Protein AF-A0A821PIF0-F1 (afdb_monomer)

Sequence (116 aa):
QMCFTIRSVDDQFIVHEDVIGLYQLNSQHAEHITQVILDILIRCDLDIKFCRGQGYDGAATMSGHLSGVSARIKNLNPKAYFVHCNAHSLDLALQNLTCESPSVASALNITKDIIH

pLDDT: mean 85.45, std 12.56, range [39.31, 96.12]

Radius of gyration: 16.94 Å; Cα contacts (8 Å, |Δi|>4): 136; chains: 1; bounding box: 44×31×40 Å

Nearest PDB structures (foldseek):
  7eqi-assembly4_H  TM=5.430E-01  e=1.615E+00  Streptomyces antibioticus
  7eqi-assembly2_C  TM=5.305E-01  e=3.615E+00  Streptomyces antibioticus
  6mxg-assembly1_B  TM=5.000E-01  e=6.616E+00  Trypanosoma brucei brucei
  1mnm-assembly1_C  TM=3.573E-01  e=8.655E+00  Saccharomyces cerevisiae

Solvent-accessible surface area (backbone atoms only — not comparable to full-atom values): 6742 Å² total; per-residue (Å²): 111,44,80,42,69,49,77,51,68,53,98,84,70,49,78,45,77,46,76,79,46,77,43,82,57,97,52,86,47,24,65,57,48,45,52,52,52,52,51,50,31,55,76,66,74,45,64,64,83,73,47,49,68,44,74,41,51,77,49,59,46,38,53,20,78,84,69,5,29,49,32,54,51,25,72,76,23,81,69,34,44,78,42,78,41,58,62,60,59,49,50,53,51,50,57,54,46,33,76,77,31,69,69,55,37,51,56,52,51,56,54,55,66,71,78,107

Foldseek 3Di:
DDWDKDWDADPVRDIDIDGLDDDDQPDLAQVSVLVVVVVSCVVVVHDLQPAQEDEDEPDCQDVPCPRHNQVVSCVVHVNYDYDHDCVVVVVVVLVVVVVVDVVSVVVVVVVVVVVD

Secondary structure (DSSP, 8-state):
-EEEEEEEE-TT--EEEEEEEEE--S---HHHHHHHHHHHHHHTT--GGG--EEEE-S-HHHH-TTTSHHHHHHHH-TT-EEEE-THHHHHHHHHHHHHH-HHHHHHHHHHHHHH-

Structure (mmCIF, N/CA/C/O backbone):
data_AF-A0A821PIF0-F1
#
_entry.id   AF-A0A821PIF0-F1
#
loop_
_atom_site.group_PDB
_atom_site.id
_atom_site.type_symbol
_atom_site.label_atom_id
_atom_site.label_alt_id
_atom_site.label_comp_id
_atom_site.label_asym_id
_atom_site.label_entity_id
_atom_site.label_seq_id
_atom_site.pdbx_PDB_ins_code
_atom_site.Cartn_x
_atom_site.Cartn_y
_atom_site.Cartn_z
_atom_site.occupancy
_atom_site.B_iso_or_equiv
_atom_site.auth_seq_id
_atom_site.auth_comp_id
_atom_site.auth_asym_id
_atom_site.auth_atom_id
_atom_site.pdbx_PDB_model_num
ATOM 1 N N . GLN A 1 1 ? 7.952 12.791 -5.086 1.00 82.50 1 GLN A N 1
ATOM 2 C C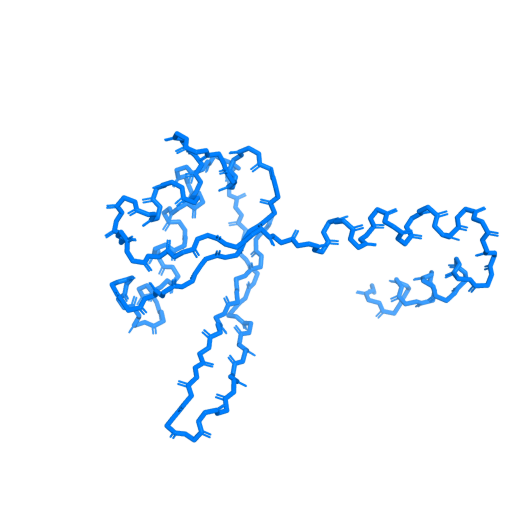A . GLN A 1 1 ? 6.661 12.485 -5.738 1.00 82.50 1 GLN A CA 1
ATOM 3 C C . GLN A 1 1 ? 6.413 10.992 -5.589 1.00 82.50 1 GLN A C 1
ATOM 5 O O . GLN A 1 1 ? 7.383 10.263 -5.424 1.00 82.50 1 GLN A O 1
ATOM 10 N N . MET A 1 2 ? 5.160 10.551 -5.589 1.00 89.62 2 MET A N 1
ATOM 11 C CA . MET A 1 2 ? 4.772 9.145 -5.473 1.00 89.62 2 MET A CA 1
ATOM 12 C C . MET A 1 2 ? 3.796 8.807 -6.595 1.00 89.62 2 MET A C 1
ATOM 14 O O . MET A 1 2 ? 2.780 9.482 -6.732 1.00 89.62 2 MET A O 1
ATOM 18 N N . CYS A 1 3 ? 4.096 7.775 -7.380 1.00 91.12 3 CYS A N 1
ATOM 19 C CA . CYS A 1 3 ? 3.123 7.170 -8.285 1.00 91.12 3 CYS A CA 1
ATOM 20 C C . CYS A 1 3 ? 2.300 6.150 -7.498 1.00 91.12 3 CYS A C 1
ATOM 22 O O . CYS A 1 3 ? 2.878 5.344 -6.767 1.00 91.12 3 CYS A O 1
ATOM 24 N N . PHE A 1 4 ? 0.977 6.207 -7.614 1.00 93.06 4 PHE A N 1
ATOM 25 C CA . PHE A 1 4 ? 0.088 5.250 -6.970 1.00 93.06 4 PHE A CA 1
ATOM 26 C C . PHE A 1 4 ? -0.658 4.442 -8.024 1.00 93.06 4 PHE A C 1
ATOM 28 O O . PHE A 1 4 ? -1.348 5.005 -8.877 1.00 93.06 4 PHE A O 1
ATOM 35 N N . THR A 1 5 ? -0.533 3.125 -7.924 1.00 93.25 5 THR A N 1
ATOM 36 C CA . THR A 1 5 ? -1.130 2.166 -8.849 1.00 93.25 5 THR A CA 1
ATOM 37 C C . THR A 1 5 ? -1.916 1.141 -8.050 1.00 93.25 5 THR A C 1
ATOM 39 O O . THR A 1 5 ? -1.448 0.665 -7.013 1.00 93.25 5 THR A O 1
ATOM 42 N N . ILE A 1 6 ? -3.101 0.790 -8.536 1.00 94.19 6 ILE A N 1
ATOM 43 C CA . ILE A 1 6 ? -3.936 -0.262 -7.964 1.00 94.19 6 ILE A CA 1
ATOM 44 C C . ILE A 1 6 ? -3.913 -1.448 -8.911 1.00 94.19 6 ILE A C 1
ATOM 46 O O . ILE A 1 6 ? -4.080 -1.292 -10.115 1.00 94.19 6 ILE A O 1
ATOM 50 N N . ARG A 1 7 ? -3.713 -2.640 -8.349 1.00 94.19 7 ARG A N 1
ATOM 51 C CA . ARG A 1 7 ? -3.825 -3.896 -9.082 1.00 94.19 7 ARG A CA 1
ATOM 52 C C . ARG A 1 7 ? -4.966 -4.719 -8.503 1.00 94.19 7 ARG A C 1
ATOM 54 O O . ARG A 1 7 ? -4.951 -5.019 -7.307 1.00 94.19 7 ARG A O 1
ATOM 61 N N . SER A 1 8 ? -5.933 -5.078 -9.336 1.00 92.62 8 SER A N 1
ATOM 62 C CA . SER A 1 8 ? -7.105 -5.873 -8.967 1.00 92.62 8 SER A CA 1
ATOM 63 C C . SER A 1 8 ? -7.240 -7.094 -9.878 1.00 92.62 8 SER A C 1
ATOM 65 O O . SER A 1 8 ? -6.542 -7.226 -10.883 1.00 92.62 8 SER A O 1
ATOM 67 N N . VAL A 1 9 ? -8.088 -8.036 -9.472 1.00 93.56 9 VAL A N 1
ATOM 68 C CA . VAL A 1 9 ? -8.420 -9.230 -10.252 1.00 93.56 9 VAL A CA 1
ATOM 69 C C . VAL A 1 9 ? -9.935 -9.316 -10.307 1.00 93.56 9 VAL A C 1
ATOM 71 O O . VAL A 1 9 ? -10.576 -9.191 -9.262 1.00 93.56 9 VAL A O 1
ATOM 74 N N . ASP A 1 10 ? -10.490 -9.485 -11.501 1.00 93.38 10 ASP A N 1
ATOM 75 C CA . ASP A 1 10 ? -11.933 -9.618 -11.694 1.00 93.38 10 ASP A CA 1
ATOM 76 C C . ASP A 1 10 ? -12.421 -11.071 -11.550 1.00 93.38 10 ASP A C 1
ATOM 78 O O . ASP A 1 10 ? -11.648 -12.003 -11.312 1.00 93.38 10 ASP A O 1
ATOM 82 N N . ASP A 1 11 ? -13.728 -11.271 -11.719 1.00 95.25 11 ASP A N 1
ATOM 83 C CA . ASP A 1 11 ? -14.374 -12.586 -11.622 1.00 95.25 11 ASP A CA 1
ATOM 84 C C . ASP A 1 11 ? -13.925 -13.573 -12.718 1.00 95.25 11 ASP A C 1
ATOM 86 O O . ASP A 1 11 ? -14.158 -14.778 -12.606 1.00 95.25 11 ASP A O 1
ATOM 90 N N . GLN A 1 12 ? -13.275 -13.084 -13.779 1.00 96.12 12 GLN A N 1
ATOM 91 C CA . GLN A 1 12 ? -12.710 -13.888 -14.863 1.00 96.12 12 GLN A CA 1
ATOM 92 C C . GLN A 1 12 ? -11.221 -14.196 -14.649 1.00 96.12 12 GLN A C 1
ATOM 94 O O . GLN A 1 12 ? -10.592 -14.795 -15.522 1.00 96.12 12 GLN A O 1
ATOM 99 N N . PHE A 1 13 ? -10.662 -13.833 -13.489 1.00 93.00 13 PHE A N 1
ATOM 100 C CA . PHE A 1 13 ? -9.239 -13.942 -13.166 1.00 93.00 13 PHE A CA 1
ATOM 101 C C . PHE A 1 13 ? -8.327 -13.089 -14.061 1.00 93.00 13 PHE A C 1
ATOM 103 O O . PHE A 1 13 ? -7.126 -13.355 -14.159 1.00 93.00 13 PHE A O 1
ATOM 110 N N . ILE A 1 14 ? -8.868 -12.047 -14.693 1.00 95.06 14 ILE A N 1
ATOM 111 C CA . ILE A 1 14 ? -8.077 -11.074 -15.442 1.00 95.06 14 ILE A CA 1
ATOM 112 C C . ILE A 1 14 ? -7.494 -10.071 -14.446 1.00 95.06 14 ILE A C 1
ATOM 114 O O . ILE A 1 14 ? -8.193 -9.543 -13.579 1.00 95.06 14 ILE A O 1
ATOM 118 N N . VAL A 1 15 ? -6.191 -9.820 -14.566 1.00 94.06 15 VAL A N 1
ATOM 119 C CA . VAL A 1 15 ? -5.493 -8.811 -13.766 1.00 94.06 15 VAL A CA 1
ATOM 120 C C . VAL A 1 15 ? -5.679 -7.445 -14.414 1.00 94.06 15 VAL A C 1
ATOM 122 O O . VAL A 1 15 ? -5.330 -7.266 -15.579 1.00 94.06 15 VAL A O 1
ATOM 125 N N . HIS A 1 16 ? -6.152 -6.482 -13.630 1.00 93.44 16 HIS A N 1
ATOM 126 C CA . HIS A 1 16 ? -6.257 -5.076 -14.013 1.00 93.44 16 HIS A CA 1
ATOM 127 C C . HIS A 1 16 ? -5.237 -4.262 -13.228 1.00 93.44 16 HIS A C 1
ATOM 129 O O . HIS A 1 16 ? -5.031 -4.498 -12.035 1.00 93.44 16 HIS A O 1
ATOM 135 N N . GLU A 1 17 ? -4.569 -3.331 -13.899 1.00 94.31 17 GLU A N 1
ATOM 136 C CA . GLU A 1 17 ? -3.588 -2.439 -13.292 1.00 94.31 17 GLU A CA 1
ATOM 137 C C . GLU A 1 17 ? -3.863 -1.000 -13.718 1.00 94.31 17 GLU A C 1
ATOM 139 O O . GLU A 1 17 ? -3.674 -0.640 -14.878 1.00 94.31 17 GLU A O 1
ATOM 144 N N . ASP A 1 18 ? -4.276 -0.181 -12.755 1.00 93.12 18 ASP A N 1
ATOM 145 C CA . ASP A 1 18 ? -4.703 1.193 -12.982 1.00 93.12 18 ASP A CA 1
ATOM 146 C C . ASP A 1 18 ? -3.770 2.166 -12.265 1.00 93.12 18 ASP A C 1
ATOM 148 O O . ASP A 1 18 ? -3.624 2.146 -11.037 1.00 93.12 18 ASP A O 1
ATOM 152 N N . VAL A 1 19 ? -3.140 3.052 -13.037 1.00 94.12 19 VAL A N 1
ATOM 153 C CA . VAL A 1 19 ? -2.366 4.170 -12.490 1.00 94.12 19 VAL A CA 1
ATOM 154 C C . VAL A 1 19 ? -3.343 5.259 -12.068 1.00 94.12 19 VAL A C 1
ATOM 156 O O . VAL A 1 19 ? -3.928 5.944 -12.902 1.00 94.12 19 VAL A O 1
ATOM 159 N N . ILE A 1 20 ? -3.500 5.436 -10.759 1.00 94.06 20 ILE A N 1
ATOM 160 C CA . ILE A 1 20 ? -4.429 6.418 -10.189 1.00 94.06 20 ILE A CA 1
ATOM 161 C C . ILE A 1 20 ? -3.864 7.832 -10.330 1.00 94.06 20 ILE A C 1
ATOM 163 O O . ILE A 1 20 ? -4.598 8.784 -10.589 1.00 94.06 20 ILE A O 1
ATOM 167 N N . GLY A 1 21 ? -2.544 7.977 -10.185 1.00 92.62 21 GLY A N 1
ATOM 168 C CA . GLY A 1 21 ? -1.876 9.236 -10.483 1.00 92.62 21 GLY A CA 1
ATOM 169 C C . GLY A 1 21 ? -0.539 9.443 -9.789 1.00 92.62 21 GLY A C 1
ATOM 170 O O . GLY A 1 21 ? -0.015 8.588 -9.071 1.00 92.62 21 GLY A O 1
ATOM 171 N N . LEU A 1 22 ? -0.001 10.641 -10.018 1.00 92.38 22 LEU A N 1
ATOM 172 C CA . LEU A 1 22 ? 1.234 11.140 -9.429 1.00 92.38 22 LEU A CA 1
ATOM 173 C C . LEU A 1 22 ? 0.910 12.149 -8.330 1.00 92.38 22 LEU A C 1
ATOM 175 O O . LEU A 1 22 ? 0.379 13.229 -8.582 1.00 92.38 22 LEU A O 1
ATOM 179 N N . TYR A 1 23 ? 1.277 11.807 -7.102 1.00 90.56 23 TYR A N 1
ATOM 180 C CA . TYR A 1 23 ? 1.020 12.612 -5.919 1.00 90.56 23 TYR A CA 1
ATOM 181 C C . TYR A 1 23 ? 2.296 13.320 -5.474 1.00 90.56 23 TYR A C 1
ATOM 183 O O . TYR A 1 23 ? 3.359 12.712 -5.288 1.00 90.56 23 TYR A O 1
ATOM 191 N N . GLN A 1 24 ? 2.206 14.636 -5.287 1.00 90.38 24 GLN A N 1
ATOM 192 C CA . GLN A 1 24 ? 3.273 15.376 -4.631 1.00 90.38 24 GLN A CA 1
ATOM 193 C C . GLN A 1 24 ? 3.262 15.062 -3.135 1.00 90.38 24 GLN A C 1
ATOM 195 O O . GLN A 1 24 ? 2.232 15.133 -2.471 1.00 90.38 24 GLN A O 1
ATOM 200 N N . LEU A 1 25 ? 4.431 14.693 -2.618 1.00 90.69 25 LEU A N 1
ATOM 201 C CA . LEU A 1 25 ? 4.634 14.437 -1.202 1.00 90.69 25 LEU A CA 1
ATOM 202 C C . LEU A 1 25 ? 5.382 15.625 -0.611 1.00 90.69 25 LEU A C 1
ATOM 204 O O . LEU A 1 25 ? 6.519 15.884 -0.999 1.00 90.69 25 LEU A O 1
ATOM 208 N N . ASN A 1 26 ? 4.765 16.292 0.359 1.00 87.69 26 ASN A N 1
ATOM 209 C CA . ASN A 1 26 ? 5.387 17.387 1.110 1.00 87.69 26 ASN A CA 1
ATOM 210 C C . ASN A 1 26 ? 6.442 16.888 2.113 1.00 87.69 26 ASN A C 1
ATOM 212 O O . ASN A 1 26 ? 7.224 17.664 2.651 1.00 87.69 26 ASN A O 1
ATOM 216 N N . SER A 1 27 ? 6.452 15.583 2.383 1.00 90.75 27 SER A N 1
ATOM 217 C CA . SER A 1 27 ? 7.355 14.931 3.319 1.00 90.75 27 SER A CA 1
ATOM 218 C C . SER A 1 27 ? 7.570 13.478 2.906 1.00 90.75 27 SER A C 1
ATOM 220 O O . SER A 1 27 ? 6.629 12.795 2.493 1.00 90.75 27 SER A O 1
ATOM 222 N N . GLN A 1 28 ? 8.811 13.012 3.046 1.00 88.00 28 GLN A N 1
ATOM 223 C CA . GLN A 1 28 ? 9.222 11.628 2.795 1.00 88.00 28 GLN A CA 1
ATOM 224 C C . GLN A 1 28 ? 9.173 10.763 4.0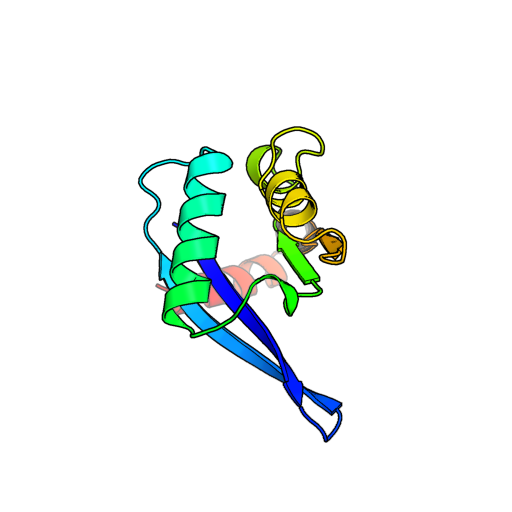62 1.00 88.00 28 GLN A C 1
ATOM 226 O O . GLN A 1 28 ? 9.741 9.679 4.095 1.00 88.00 28 GLN A O 1
ATOM 231 N N . HIS A 1 29 ? 8.530 11.227 5.133 1.00 93.44 29 HIS A N 1
ATOM 232 C CA . HIS A 1 29 ? 8.364 10.421 6.338 1.00 93.44 29 HIS A CA 1
ATOM 233 C C . HIS A 1 29 ? 7.292 9.351 6.109 1.00 93.44 29 HIS A C 1
ATOM 235 O O . HIS A 1 29 ? 6.223 9.638 5.569 1.00 93.44 29 HIS A O 1
ATOM 241 N N . ALA A 1 30 ? 7.554 8.128 6.574 1.00 94.00 30 ALA A N 1
ATOM 242 C CA . ALA A 1 30 ? 6.669 6.978 6.380 1.00 94.00 30 ALA A CA 1
ATOM 243 C C . ALA A 1 30 ? 5.232 7.228 6.867 1.00 94.00 30 ALA A C 1
ATOM 245 O O . ALA A 1 30 ? 4.273 6.753 6.265 1.00 94.00 30 ALA A O 1
ATOM 246 N N . GLU A 1 31 ? 5.071 8.002 7.940 1.00 94.81 31 GLU A N 1
ATOM 247 C CA . GLU A 1 31 ? 3.763 8.398 8.461 1.00 94.81 31 GLU A CA 1
ATOM 248 C C . GLU A 1 31 ? 2.967 9.244 7.466 1.00 94.81 31 GLU A C 1
ATOM 250 O O . GLU A 1 31 ? 1.829 8.907 7.150 1.00 94.81 31 GLU A O 1
ATOM 255 N N . HIS A 1 32 ? 3.591 10.290 6.924 1.00 94.88 32 HIS A N 1
ATOM 256 C CA . HIS A 1 32 ? 2.964 11.171 5.946 1.00 94.88 32 HIS A CA 1
ATOM 257 C C . HIS A 1 32 ? 2.608 10.409 4.663 1.00 94.88 32 HIS A C 1
ATOM 259 O O . HIS A 1 32 ? 1.501 10.535 4.152 1.00 94.88 32 HIS A O 1
ATOM 265 N N . ILE A 1 33 ? 3.507 9.545 4.183 1.00 95.62 33 ILE A N 1
ATOM 266 C CA . ILE A 1 33 ? 3.238 8.691 3.017 1.00 95.62 33 ILE A CA 1
ATOM 267 C C . ILE A 1 33 ? 2.049 7.762 3.288 1.00 95.62 33 ILE A C 1
ATOM 269 O O . ILE A 1 33 ? 1.172 7.623 2.442 1.00 95.62 33 ILE A O 1
ATOM 273 N N . THR A 1 34 ? 1.977 7.174 4.485 1.00 95.69 34 THR A N 1
ATOM 274 C CA . THR A 1 34 ? 0.855 6.307 4.871 1.00 95.69 34 THR A CA 1
ATOM 275 C C . THR A 1 34 ? -0.470 7.072 4.876 1.00 95.69 34 THR A C 1
ATOM 277 O O . THR A 1 34 ? -1.460 6.566 4.359 1.00 95.69 34 THR A O 1
ATOM 280 N N . GLN A 1 35 ? -0.498 8.297 5.408 1.00 95.75 35 GLN A N 1
ATOM 281 C CA . GLN A 1 35 ? -1.698 9.142 5.394 1.00 95.75 35 GLN A CA 1
ATOM 282 C C . GLN A 1 35 ? -2.152 9.463 3.967 1.00 95.75 35 GLN A C 1
ATOM 284 O O . GLN A 1 35 ? -3.335 9.333 3.664 1.00 95.75 35 GLN A O 1
ATOM 289 N N . VAL A 1 36 ? -1.216 9.813 3.081 1.00 95.50 36 VAL A N 1
ATOM 290 C CA . VAL A 1 36 ? -1.517 10.070 1.665 1.00 95.50 36 VAL A CA 1
ATOM 291 C C . VAL A 1 36 ? -2.082 8.819 0.987 1.00 95.50 36 VAL A C 1
ATOM 293 O O . VAL A 1 36 ? -3.063 8.922 0.260 1.00 95.50 36 VAL A O 1
ATOM 296 N N . ILE A 1 37 ? -1.521 7.633 1.247 1.00 95.38 37 ILE A N 1
ATOM 297 C CA . ILE A 1 37 ? -2.053 6.364 0.718 1.00 95.38 37 ILE A CA 1
ATOM 298 C C . ILE A 1 37 ? -3.499 6.143 1.176 1.00 95.38 37 ILE A C 1
ATOM 300 O O . ILE A 1 37 ? -4.356 5.829 0.355 1.00 95.38 37 ILE A O 1
ATOM 304 N N . LEU A 1 38 ? -3.786 6.324 2.467 1.00 96.00 38 LEU A N 1
ATOM 305 C CA . LEU A 1 38 ? -5.138 6.149 3.007 1.00 96.00 38 LEU A CA 1
ATOM 306 C C . LEU A 1 38 ? -6.135 7.136 2.393 1.00 96.00 38 LEU A C 1
ATOM 308 O O . LEU A 1 38 ? -7.244 6.744 2.048 1.00 96.00 38 LEU A O 1
ATOM 312 N N . ASP A 1 39 ? -5.732 8.392 2.216 1.00 95.50 39 ASP A N 1
ATOM 313 C CA . ASP A 1 39 ? -6.549 9.411 1.558 1.00 95.50 39 ASP A CA 1
ATOM 314 C C . ASP A 1 39 ? -6.852 9.057 0.090 1.00 95.50 39 ASP A C 1
ATOM 316 O O . ASP A 1 39 ? -7.985 9.209 -0.367 1.00 95.50 39 ASP A O 1
ATOM 320 N N . ILE A 1 40 ? -5.870 8.531 -0.649 1.00 95.44 40 ILE A N 1
ATOM 321 C CA . ILE A 1 40 ? -6.081 8.057 -2.025 1.00 95.44 40 ILE A CA 1
ATOM 322 C C . ILE A 1 40 ? -7.084 6.902 -2.048 1.00 95.44 40 ILE A C 1
ATOM 324 O O . ILE A 1 40 ? -8.006 6.923 -2.860 1.00 95.44 40 ILE A O 1
ATOM 328 N N . LEU A 1 41 ? -6.939 5.923 -1.149 1.00 95.19 41 LEU A N 1
ATOM 329 C CA . LEU A 1 41 ? -7.866 4.793 -1.052 1.00 95.19 41 LEU A CA 1
ATOM 330 C C . LEU A 1 41 ? -9.300 5.259 -0.767 1.00 95.19 41 LEU A C 1
AT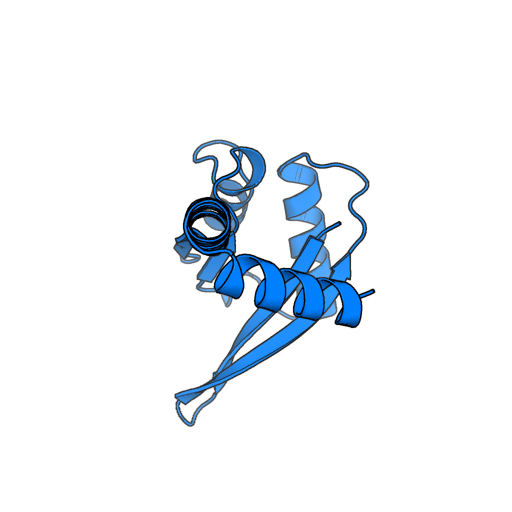OM 332 O O . LEU A 1 41 ? -10.222 4.800 -1.433 1.00 95.19 41 LEU A O 1
ATOM 336 N N . ILE A 1 42 ? -9.482 6.225 0.141 1.00 95.56 42 ILE A N 1
ATOM 337 C CA . ILE A 1 42 ? -10.794 6.827 0.428 1.00 95.56 42 ILE A CA 1
ATOM 338 C C . ILE A 1 42 ? -11.375 7.499 -0.820 1.00 95.56 42 ILE A C 1
ATOM 340 O O . ILE A 1 42 ? -12.544 7.299 -1.136 1.00 95.56 42 ILE A O 1
ATOM 344 N N . ARG A 1 43 ? -10.570 8.265 -1.566 1.00 94.31 43 ARG A N 1
ATOM 345 C CA . ARG A 1 43 ? -11.014 8.911 -2.816 1.00 94.31 43 ARG A CA 1
ATOM 346 C C . ARG A 1 43 ? -11.358 7.920 -3.927 1.00 94.31 43 ARG A C 1
ATOM 348 O O . ARG A 1 43 ? -12.131 8.267 -4.814 1.00 94.31 43 ARG A O 1
ATOM 355 N N . CYS A 1 44 ? -10.796 6.716 -3.874 1.00 92.69 44 CYS A N 1
ATOM 356 C CA . CYS A 1 44 ? -11.123 5.614 -4.776 1.00 92.69 44 CYS A CA 1
ATOM 357 C C . CYS A 1 44 ? -12.290 4.748 -4.271 1.00 92.69 44 CYS A C 1
ATOM 359 O O . CYS A 1 44 ? -12.594 3.746 -4.907 1.00 92.69 44 CYS A O 1
ATOM 361 N N . ASP A 1 45 ? -12.907 5.098 -3.135 1.00 94.62 45 ASP A N 1
ATOM 362 C CA . ASP A 1 45 ? -13.940 4.303 -2.456 1.00 94.62 45 ASP A CA 1
ATOM 363 C C . ASP A 1 45 ? -13.488 2.862 -2.127 1.00 94.62 45 ASP A C 1
ATOM 365 O O . ASP A 1 45 ? -14.236 1.890 -2.222 1.00 94.62 45 ASP A O 1
ATOM 369 N N . LEU A 1 46 ? -12.217 2.708 -1.739 1.00 93.19 46 LEU A N 1
ATOM 370 C CA . LEU A 1 46 ? -11.613 1.421 -1.396 1.00 93.19 46 LEU A CA 1
ATOM 371 C C . LEU A 1 46 ? -11.299 1.336 0.098 1.00 93.19 46 LEU A C 1
ATOM 373 O O . LEU A 1 46 ? -10.424 2.032 0.614 1.00 93.19 46 LEU A O 1
ATOM 377 N N . ASP A 1 47 ? -11.959 0.413 0.802 1.00 93.81 47 ASP A N 1
ATOM 378 C CA . ASP A 1 47 ? -11.590 0.087 2.183 1.00 93.81 47 ASP A CA 1
ATOM 379 C C . ASP A 1 47 ? -10.278 -0.719 2.192 1.00 93.81 47 ASP A C 1
ATOM 381 O O . ASP A 1 47 ? -10.173 -1.803 1.605 1.00 93.81 47 ASP A O 1
ATOM 385 N N . ILE A 1 48 ? -9.284 -0.214 2.931 1.00 94.38 48 ILE A N 1
ATOM 386 C CA . ILE A 1 48 ? -7.981 -0.854 3.145 1.00 94.38 48 ILE A CA 1
ATOM 387 C C . ILE A 1 48 ? -8.090 -2.321 3.579 1.00 94.38 48 ILE A C 1
ATOM 389 O O . ILE A 1 48 ? -7.189 -3.107 3.289 1.00 94.38 48 ILE A O 1
ATOM 393 N N . LYS A 1 49 ? -9.183 -2.735 4.234 1.00 93.12 49 LYS A N 1
ATOM 394 C CA . LYS A 1 49 ? -9.435 -4.133 4.632 1.00 93.12 49 LYS A CA 1
ATOM 395 C C . LYS A 1 49 ? -9.511 -5.102 3.452 1.00 93.12 49 LYS A C 1
ATOM 397 O O . LYS A 1 49 ? -9.295 -6.308 3.650 1.00 93.12 49 LYS A O 1
ATOM 402 N N . PHE A 1 50 ? -9.828 -4.612 2.255 1.00 91.56 50 PHE A N 1
ATOM 403 C CA . PHE A 1 50 ? -9.864 -5.404 1.026 1.00 91.56 50 PHE A CA 1
ATOM 404 C C . PHE A 1 50 ? -8.517 -5.427 0.297 1.00 91.56 50 PHE A C 1
ATOM 406 O O . PHE A 1 50 ? -8.272 -6.345 -0.482 1.00 91.56 50 PHE A O 1
ATOM 413 N N . CYS A 1 51 ? -7.590 -4.518 0.610 1.00 93.12 51 CYS A N 1
ATOM 414 C CA . CYS A 1 51 ? -6.243 -4.535 0.047 1.00 93.12 51 CYS A CA 1
ATOM 415 C C . CYS A 1 51 ? -5.447 -5.735 0.592 1.00 93.12 51 CYS A C 1
ATOM 417 O O . CYS A 1 51 ? -5.235 -5.874 1.796 1.00 93.12 51 CYS A O 1
ATOM 419 N N . ARG A 1 52 ? -5.009 -6.644 -0.282 1.00 94.62 52 ARG A N 1
ATOM 420 C CA . ARG A 1 52 ? -4.252 -7.851 0.120 1.00 94.62 52 ARG A CA 1
ATOM 421 C C . ARG A 1 52 ? -2.757 -7.756 -0.137 1.00 94.62 52 ARG A C 1
ATOM 423 O O . ARG A 1 52 ? -1.993 -8.469 0.505 1.00 94.62 52 ARG A O 1
ATOM 430 N N . GLY A 1 53 ? -2.343 -6.873 -1.035 1.00 92.69 53 GLY A N 1
ATOM 431 C CA . GLY A 1 53 ? -0.947 -6.668 -1.387 1.00 92.69 53 GLY A CA 1
ATOM 432 C C . GLY A 1 53 ? -0.532 -5.221 -1.191 1.00 92.69 53 GLY A C 1
ATOM 433 O O . GLY A 1 53 ? -1.344 -4.308 -1.315 1.00 92.69 53 GLY A O 1
ATOM 434 N N . GLN A 1 54 ? 0.747 -5.032 -0.900 1.00 93.00 54 GLN A N 1
ATOM 435 C CA . GLN A 1 54 ? 1.414 -3.740 -0.927 1.00 93.00 54 GLN A CA 1
ATOM 436 C C . GLN A 1 54 ? 2.819 -3.921 -1.506 1.00 93.00 54 GLN A C 1
ATOM 438 O O . GLN A 1 54 ? 3.555 -4.810 -1.076 1.00 93.00 54 GLN A O 1
ATOM 443 N N . GLY A 1 55 ? 3.173 -3.109 -2.501 1.00 91.50 55 GLY A N 1
ATOM 444 C CA . GLY A 1 55 ? 4.440 -3.211 -3.223 1.00 91.50 55 GLY A CA 1
ATOM 445 C C . GLY A 1 55 ? 5.200 -1.894 -3.195 1.00 91.50 55 GLY A C 1
ATOM 446 O O . GLY A 1 55 ? 4.703 -0.904 -3.724 1.00 91.50 55 GLY A O 1
ATOM 447 N N . TYR A 1 56 ? 6.393 -1.876 -2.598 1.00 89.06 56 TYR A N 1
ATOM 448 C CA . TYR A 1 56 ? 7.230 -0.671 -2.505 1.00 89.06 56 TYR A CA 1
ATOM 449 C C . TYR A 1 56 ? 8.706 -0.989 -2.741 1.00 89.06 56 TYR A C 1
ATOM 451 O O . TYR A 1 56 ? 9.107 -2.153 -2.697 1.00 89.06 56 TYR A O 1
ATOM 459 N N . ASP A 1 57 ? 9.519 0.046 -2.957 1.00 83.31 57 ASP A N 1
ATOM 460 C CA . ASP A 1 57 ? 10.974 -0.092 -2.982 1.00 83.31 57 ASP A CA 1
ATOM 461 C C . ASP A 1 57 ? 11.555 -0.526 -1.622 1.00 83.31 57 ASP A C 1
ATOM 463 O O . ASP A 1 57 ? 10.881 -0.578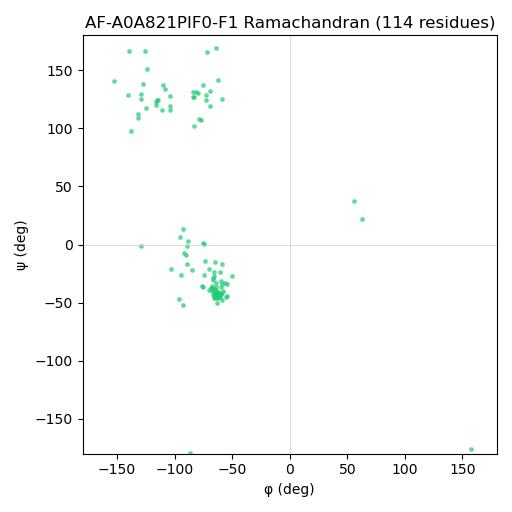 -0.586 1.00 83.31 57 ASP A O 1
ATOM 467 N N . GLY A 1 58 ? 12.836 -0.884 -1.644 1.00 83.75 58 GLY A N 1
ATOM 468 C CA . GLY A 1 58 ? 13.571 -1.331 -0.469 1.00 83.75 58 GLY A CA 1
ATOM 469 C C . GLY A 1 58 ? 13.970 -0.217 0.497 1.00 83.75 58 GLY A C 1
ATOM 470 O O . GLY A 1 58 ? 14.609 -0.531 1.500 1.00 83.75 58 GLY A O 1
ATOM 471 N N . ALA A 1 59 ? 13.626 1.053 0.254 1.00 87.81 59 ALA A N 1
ATOM 472 C CA . ALA A 1 59 ? 14.044 2.143 1.129 1.00 87.81 59 ALA A CA 1
ATOM 473 C C . ALA A 1 59 ? 13.468 1.959 2.538 1.00 87.81 59 ALA A C 1
ATOM 475 O O . ALA A 1 59 ? 12.308 1.582 2.698 1.00 87.81 59 ALA A O 1
ATOM 476 N N . ALA A 1 60 ? 14.248 2.279 3.575 1.00 89.06 60 ALA A N 1
ATOM 477 C CA . ALA A 1 60 ? 13.849 2.057 4.970 1.00 89.06 60 ALA A CA 1
ATOM 478 C C . ALA A 1 60 ? 12.513 2.733 5.333 1.00 89.06 60 ALA A C 1
ATOM 480 O O . ALA A 1 60 ? 11.724 2.189 6.104 1.00 89.06 60 ALA A O 1
ATOM 481 N N . THR A 1 61 ? 12.220 3.887 4.733 1.00 91.44 61 THR A N 1
ATOM 482 C CA . THR A 1 61 ? 10.929 4.573 4.863 1.00 91.44 61 THR A CA 1
ATOM 483 C C . THR A 1 61 ? 9.758 3.719 4.368 1.00 91.44 61 THR A C 1
ATOM 485 O O . THR A 1 61 ? 8.684 3.753 4.961 1.00 91.44 61 THR A O 1
ATOM 488 N N . MET A 1 62 ? 9.937 2.939 3.304 1.00 92.00 62 MET A N 1
ATOM 489 C CA . MET A 1 62 ? 8.879 2.141 2.685 1.00 92.00 62 MET A CA 1
ATOM 490 C C . MET A 1 62 ? 8.843 0.717 3.259 1.00 92.00 62 MET A C 1
ATOM 492 O O . MET A 1 62 ? 7.811 0.260 3.756 1.00 92.00 62 MET A O 1
ATOM 496 N N . SER A 1 63 ? 9.986 0.031 3.257 1.00 90.94 63 SER A N 1
ATOM 497 C CA . SER A 1 63 ? 10.145 -1.387 3.614 1.00 90.94 63 SER A CA 1
ATOM 498 C C . SER A 1 63 ? 10.467 -1.638 5.094 1.00 90.94 63 SER A C 1
ATOM 500 O O . SER A 1 63 ? 10.502 -2.787 5.535 1.00 90.94 63 SER A O 1
ATOM 502 N N . GLY A 1 64 ? 10.712 -0.582 5.878 1.00 91.00 64 GLY A N 1
ATOM 503 C CA . GLY A 1 64 ? 11.150 -0.692 7.267 1.00 91.00 64 GLY A CA 1
ATOM 504 C C . GLY A 1 64 ? 10.168 -1.470 8.143 1.00 91.00 64 GLY A C 1
ATOM 505 O O . GLY A 1 64 ? 9.002 -1.099 8.268 1.00 91.00 64 GLY A O 1
ATOM 506 N N . HIS A 1 65 ? 10.660 -2.515 8.813 1.00 87.44 65 HIS A N 1
ATOM 507 C CA . HIS A 1 65 ? 9.822 -3.447 9.573 1.00 87.44 65 HIS A CA 1
ATOM 508 C C . HIS A 1 65 ? 9.135 -2.822 10.803 1.00 87.44 65 HIS A C 1
ATOM 510 O O . HIS A 1 65 ? 8.059 -3.272 11.192 1.00 87.44 65 HIS A O 1
ATOM 516 N N . LEU A 1 66 ? 9.738 -1.796 11.412 1.00 84.62 66 LEU A N 1
ATOM 517 C CA . LEU A 1 66 ? 9.219 -1.167 12.633 1.00 84.62 66 LEU A CA 1
ATOM 518 C C . LEU A 1 66 ? 8.375 0.079 12.346 1.00 84.62 66 LEU A C 1
ATOM 520 O O . LEU A 1 66 ? 7.300 0.247 12.914 1.00 84.62 66 LEU A O 1
ATOM 524 N N . SER A 1 67 ? 8.868 0.965 11.482 1.00 91.44 67 SER A N 1
ATOM 525 C CA . SER A 1 67 ? 8.300 2.304 11.282 1.00 91.44 67 SER A CA 1
ATOM 526 C C . SER A 1 67 ? 8.020 2.652 9.822 1.00 91.44 67 SER A C 1
ATOM 528 O O . SER A 1 67 ? 7.500 3.743 9.560 1.00 91.44 67 SER A O 1
ATOM 530 N N . GLY A 1 68 ? 8.336 1.747 8.891 1.00 94.19 68 GLY A N 1
ATOM 531 C CA . GLY A 1 68 ? 8.119 1.950 7.466 1.00 94.19 68 GLY A CA 1
ATOM 532 C C . GLY A 1 68 ? 6.642 1.896 7.081 1.00 94.19 68 GLY A C 1
ATOM 533 O O . GLY A 1 68 ? 5.792 1.430 7.846 1.00 94.19 68 GLY A O 1
ATOM 534 N N . VAL A 1 69 ? 6.330 2.364 5.873 1.00 95.19 69 VAL A N 1
ATOM 535 C CA . VAL A 1 69 ? 4.968 2.338 5.312 1.00 95.19 69 VAL A CA 1
ATOM 536 C C . VAL A 1 69 ? 4.402 0.917 5.332 1.00 95.19 69 VAL A C 1
ATOM 538 O O . VAL A 1 69 ? 3.276 0.709 5.779 1.00 95.19 69 VAL A O 1
ATOM 541 N N . SER A 1 70 ? 5.208 -0.076 4.943 1.00 95.12 70 SER A N 1
ATOM 542 C CA . SER A 1 70 ? 4.819 -1.491 4.947 1.00 95.12 70 SER A CA 1
ATOM 543 C C . SER A 1 70 ? 4.338 -1.985 6.312 1.00 95.12 70 SER A C 1
ATOM 545 O O . SER A 1 70 ? 3.288 -2.628 6.403 1.00 95.12 70 SER A O 1
ATOM 547 N N . ALA A 1 71 ? 5.061 -1.644 7.381 1.00 94.94 71 ALA A N 1
ATOM 548 C CA . ALA A 1 71 ? 4.693 -1.986 8.749 1.00 94.94 71 ALA A CA 1
ATOM 549 C C . ALA A 1 71 ? 3.410 -1.272 9.193 1.00 94.94 71 ALA A C 1
ATOM 551 O O . ALA A 1 71 ? 2.518 -1.894 9.769 1.00 94.94 71 ALA A O 1
ATOM 552 N N . ARG A 1 72 ? 3.277 0.020 8.876 1.00 96.12 72 ARG A N 1
ATOM 553 C CA . ARG A 1 72 ? 2.102 0.831 9.235 1.00 96.12 72 ARG A CA 1
ATOM 554 C C . ARG A 1 72 ? 0.828 0.325 8.562 1.00 96.12 72 ARG A C 1
ATOM 556 O O . ARG A 1 72 ? -0.178 0.133 9.239 1.00 96.12 72 ARG A O 1
ATOM 563 N N . ILE A 1 73 ? 0.882 0.032 7.265 1.00 95.75 73 ILE A N 1
ATOM 564 C CA . ILE A 1 73 ? -0.241 -0.558 6.525 1.00 95.75 73 ILE A CA 1
ATOM 565 C C . ILE A 1 73 ? -0.569 -1.958 7.053 1.00 95.75 73 ILE A C 1
ATOM 567 O O . ILE A 1 73 ? -1.742 -2.281 7.228 1.00 95.75 73 ILE A O 1
ATOM 571 N N . LYS A 1 74 ? 0.440 -2.771 7.394 1.00 94.88 74 LYS A N 1
ATOM 572 C CA . LYS A 1 74 ? 0.226 -4.100 7.988 1.00 94.88 74 LYS A CA 1
ATOM 573 C C . LYS A 1 74 ? -0.440 -4.033 9.367 1.00 94.88 74 LYS A C 1
ATOM 575 O O . LYS A 1 74 ? -1.236 -4.907 9.693 1.00 94.88 74 LYS A O 1
ATOM 580 N N . ASN A 1 75 ? -0.169 -2.994 10.157 1.00 95.12 75 ASN A N 1
ATOM 581 C CA . ASN A 1 75 ? -0.859 -2.772 11.431 1.00 95.12 75 ASN A CA 1
ATOM 582 C C . ASN A 1 75 ? -2.345 -2.430 11.233 1.00 95.12 75 ASN A C 1
ATOM 584 O O . ASN A 1 75 ? -3.178 -2.858 12.026 1.00 95.12 75 ASN A O 1
ATOM 588 N N . LEU A 1 76 ? -2.686 -1.694 10.169 1.00 95.06 76 LEU A N 1
ATOM 589 C CA . LEU A 1 76 ? -4.074 -1.360 9.823 1.00 95.06 76 LEU A CA 1
ATOM 590 C C . LEU A 1 76 ? -4.815 -2.542 9.187 1.00 95.06 76 LEU A C 1
ATOM 592 O O . LEU A 1 76 ? -6.006 -2.741 9.421 1.00 95.06 76 LEU A O 1
ATOM 596 N N . ASN A 1 77 ? -4.108 -3.343 8.393 1.00 95.56 77 ASN A N 1
ATOM 597 C CA . ASN A 1 77 ? -4.624 -4.552 7.779 1.00 95.56 77 ASN A CA 1
ATOM 598 C C . ASN A 1 77 ? -3.579 -5.679 7.864 1.00 95.56 77 ASN A C 1
ATOM 600 O O . ASN A 1 77 ? -2.718 -5.799 6.986 1.00 95.56 77 ASN A O 1
ATOM 604 N N . PRO A 1 78 ? -3.697 -6.576 8.861 1.00 94.75 78 PRO A N 1
ATOM 605 C CA . PRO A 1 78 ? -2.773 -7.699 9.041 1.00 94.75 78 PRO A CA 1
ATOM 606 C C . PRO A 1 78 ? -2.689 -8.665 7.850 1.00 94.75 78 PRO A C 1
ATOM 608 O O . PRO A 1 78 ? -1.742 -9.444 7.759 1.00 94.75 78 PRO A O 1
ATOM 611 N N . LYS A 1 79 ? -3.666 -8.623 6.933 1.00 94.19 79 LYS A N 1
ATOM 612 C CA . LYS A 1 79 ? -3.722 -9.448 5.718 1.00 94.19 79 LYS A CA 1
ATOM 613 C C . LYS A 1 79 ? -3.027 -8.795 4.512 1.00 94.19 79 LYS A C 1
ATOM 615 O O . LYS A 1 79 ? -3.031 -9.397 3.443 1.00 94.19 79 LYS A O 1
ATOM 620 N N . ALA A 1 80 ? -2.474 -7.587 4.648 1.00 93.88 80 ALA A N 1
ATOM 621 C CA . ALA A 1 80 ? -1.754 -6.895 3.580 1.00 93.88 80 ALA A CA 1
ATOM 622 C C . ALA A 1 80 ? -0.295 -7.379 3.496 1.00 93.88 80 ALA A C 1
ATOM 624 O O . 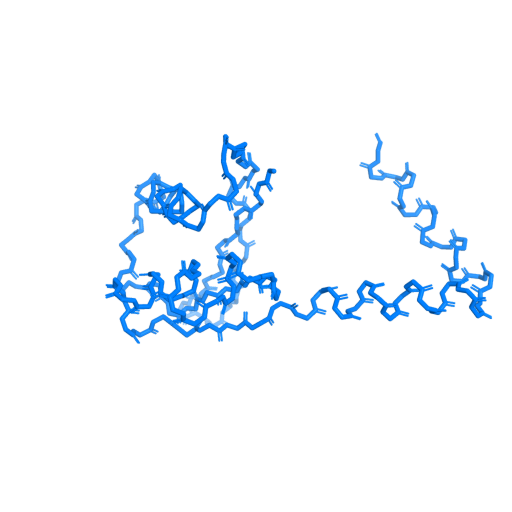ALA A 1 80 ? 0.562 -6.989 4.298 1.00 93.88 80 ALA A O 1
ATOM 625 N N . TYR A 1 81 ? -0.004 -8.236 2.519 1.00 91.50 81 TYR A N 1
ATOM 626 C CA . TYR A 1 81 ? 1.325 -8.805 2.321 1.00 91.50 81 TYR A CA 1
ATOM 627 C C . TYR A 1 81 ? 2.250 -7.824 1.599 1.00 91.50 81 TYR A C 1
ATOM 629 O O . TYR A 1 81 ? 1.893 -7.267 0.560 1.00 91.50 81 TYR A O 1
ATOM 637 N N . PHE A 1 82 ? 3.445 -7.625 2.153 1.00 90.00 82 PHE A N 1
ATOM 638 C CA . PHE A 1 82 ? 4.465 -6.783 1.541 1.00 90.00 82 PHE A CA 1
ATOM 639 C C . PHE A 1 82 ? 5.273 -7.558 0.507 1.00 90.00 82 PHE A C 1
ATOM 641 O O . PHE A 1 82 ? 5.826 -8.617 0.801 1.00 90.00 82 PHE A O 1
ATOM 648 N N . VAL A 1 83 ? 5.352 -6.994 -0.694 1.00 87.69 83 VAL A N 1
ATOM 649 C CA . VAL A 1 83 ? 6.184 -7.473 -1.791 1.00 87.69 83 VAL A CA 1
ATOM 650 C C . VAL A 1 83 ? 7.240 -6.417 -2.073 1.00 87.69 83 VAL A C 1
ATOM 652 O O . VAL A 1 83 ? 6.93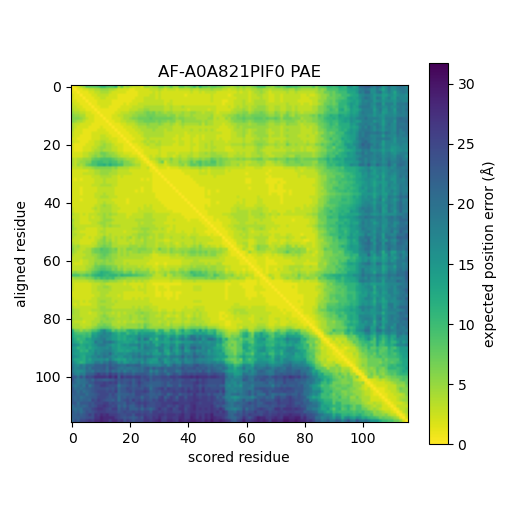3 -5.254 -2.328 1.00 87.69 83 VAL A O 1
ATOM 655 N N . HIS A 1 84 ? 8.501 -6.827 -2.023 1.00 83.88 84 HIS A N 1
ATOM 656 C CA . HIS A 1 84 ? 9.604 -5.949 -2.372 1.00 83.88 84 HIS A CA 1
ATOM 657 C C . HIS A 1 84 ? 9.585 -5.655 -3.878 1.00 83.88 84 HIS A C 1
ATOM 659 O O . HIS A 1 84 ? 9.458 -6.564 -4.697 1.00 83.88 84 HIS A O 1
ATOM 665 N N . CYS A 1 85 ? 9.719 -4.386 -4.255 1.00 80.44 85 CYS A N 1
ATOM 666 C CA . CYS A 1 85 ? 9.800 -3.991 -5.650 1.00 80.44 85 CYS A CA 1
ATOM 667 C C . CYS A 1 85 ? 11.201 -4.287 -6.196 1.00 80.44 85 CYS A C 1
ATOM 669 O O . CYS A 1 85 ? 12.173 -3.591 -5.901 1.00 80.44 85 CYS A O 1
ATOM 671 N N . ASN A 1 86 ? 11.306 -5.314 -7.038 1.00 68.06 86 ASN A N 1
ATOM 672 C CA . ASN A 1 86 ? 12.553 -5.673 -7.717 1.00 68.06 86 ASN A CA 1
ATOM 673 C C . ASN A 1 86 ? 12.920 -4.715 -8.863 1.00 68.06 86 ASN A C 1
ATOM 675 O O . ASN A 1 86 ? 13.961 -4.906 -9.487 1.00 68.06 86 ASN A O 1
ATOM 679 N N . ALA A 1 87 ? 12.117 -3.679 -9.136 1.00 67.19 87 ALA A N 1
ATOM 680 C CA . ALA A 1 87 ? 12.435 -2.687 -10.162 1.00 67.19 87 ALA A CA 1
ATOM 681 C C . ALA A 1 87 ? 13.765 -1.978 -9.876 1.00 67.19 87 ALA A C 1
ATOM 683 O O . ALA A 1 87 ? 14.518 -1.703 -10.800 1.00 67.19 87 ALA A O 1
ATOM 684 N N . HIS A 1 88 ? 14.104 -1.758 -8.602 1.00 65.25 88 HIS A N 1
ATOM 685 C CA . HIS A 1 88 ? 15.399 -1.181 -8.245 1.00 65.25 88 HIS A CA 1
ATOM 686 C C . HIS A 1 88 ? 16.566 -2.129 -8.560 1.00 65.25 88 HIS A C 1
ATOM 688 O O . HIS A 1 88 ? 17.592 -1.705 -9.084 1.00 65.25 88 HIS A O 1
ATOM 694 N N . SER A 1 89 ? 16.400 -3.429 -8.302 1.00 63.66 89 SER A N 1
ATOM 695 C CA . SER A 1 89 ? 17.391 -4.441 -8.686 1.00 63.66 89 SER A CA 1
ATOM 696 C C . SER A 1 89 ? 17.538 -4.541 -10.203 1.00 63.66 89 SER A C 1
ATOM 698 O O . SER A 1 89 ? 18.648 -4.727 -10.693 1.00 63.66 89 SER A O 1
ATOM 700 N N . LEU A 1 90 ? 16.434 -4.391 -10.942 1.00 65.06 90 LEU A N 1
ATOM 701 C CA . LEU A 1 90 ? 16.445 -4.347 -12.400 1.00 65.06 90 LEU A CA 1
ATOM 702 C C . LEU A 1 90 ? 17.173 -3.101 -12.917 1.00 65.06 90 LEU A C 1
ATOM 704 O O . LEU A 1 90 ? 18.016 -3.226 -13.797 1.00 65.06 90 LEU A O 1
ATOM 708 N N . ASP A 1 91 ? 16.898 -1.926 -12.353 1.00 68.50 91 ASP A N 1
ATOM 709 C CA . ASP A 1 91 ? 17.561 -0.678 -12.735 1.00 68.50 91 ASP A CA 1
ATOM 710 C C . ASP A 1 91 ? 19.072 -0.732 -12.459 1.00 68.50 91 ASP A C 1
ATOM 712 O O . ASP A 1 91 ? 19.869 -0.411 -13.335 1.00 68.50 91 ASP A O 1
ATOM 716 N N . LEU A 1 92 ? 19.496 -1.255 -11.302 1.00 67.75 92 LEU A N 1
ATOM 717 C CA . LEU A 1 92 ? 20.918 -1.475 -11.009 1.00 67.75 92 LEU A CA 1
ATOM 718 C C . LEU A 1 92 ? 21.566 -2.485 -11.968 1.00 67.75 92 LEU A C 1
ATOM 720 O O . LEU A 1 92 ? 22.690 -2.270 -12.422 1.00 67.75 92 LEU A O 1
ATOM 724 N N . ALA A 1 93 ? 20.875 -3.581 -12.298 1.00 71.44 93 ALA A N 1
ATOM 725 C CA . ALA A 1 93 ? 21.376 -4.554 -13.266 1.00 71.44 93 ALA A CA 1
ATOM 726 C C . ALA A 1 93 ? 21.532 -3.927 -14.659 1.00 71.44 93 ALA A C 1
ATOM 728 O O . ALA A 1 93 ? 22.554 -4.133 -15.309 1.00 71.44 93 ALA A O 1
ATOM 729 N N . LEU A 1 94 ? 20.563 -3.118 -15.096 1.00 69.88 94 LEU A N 1
ATOM 730 C CA . LEU A 1 94 ? 20.634 -2.385 -16.358 1.00 69.88 94 LEU A CA 1
ATOM 731 C C . LEU A 1 94 ? 21.773 -1.363 -16.356 1.00 69.88 94 LEU A C 1
ATOM 733 O O . LEU A 1 94 ? 22.525 -1.325 -17.324 1.00 69.88 94 LEU A O 1
ATOM 737 N N . GLN A 1 95 ? 21.955 -0.599 -15.274 1.00 72.25 95 GLN A N 1
ATOM 738 C CA . GLN A 1 95 ? 23.071 0.343 -15.131 1.00 72.25 95 GLN A CA 1
ATOM 739 C C . GLN A 1 95 ? 24.433 -0.362 -15.241 1.00 72.25 95 GLN A C 1
ATOM 741 O O . GLN A 1 95 ? 25.326 0.116 -15.943 1.00 72.25 95 GLN A O 1
ATOM 746 N N . ASN A 1 96 ? 24.584 -1.538 -14.628 1.00 70.94 96 ASN A N 1
ATOM 747 C CA . ASN A 1 96 ? 25.800 -2.340 -14.770 1.00 70.94 96 ASN A CA 1
ATOM 748 C C . ASN A 1 96 ? 25.996 -2.833 -16.213 1.00 70.94 96 ASN A C 1
ATOM 750 O O . ASN A 1 96 ? 27.081 -2.688 -16.771 1.00 70.94 96 ASN A O 1
ATOM 754 N N . LEU A 1 97 ? 24.942 -3.342 -16.859 1.00 67.69 97 LEU A N 1
ATOM 755 C CA . LEU A 1 97 ? 25.006 -3.826 -18.243 1.00 67.69 97 LEU A CA 1
ATOM 756 C C . LEU A 1 97 ? 25.268 -2.705 -19.260 1.00 67.69 97 LEU A C 1
ATOM 758 O O . LEU A 1 97 ? 25.917 -2.944 -20.276 1.00 67.69 97 LEU A O 1
ATOM 762 N N . THR A 1 98 ? 24.819 -1.474 -19.000 1.00 65.38 98 THR A N 1
ATOM 763 C CA . THR A 1 98 ? 25.159 -0.317 -19.844 1.00 65.38 98 THR A CA 1
ATOM 764 C C . THR A 1 98 ? 26.639 0.043 -19.804 1.00 65.38 98 THR A C 1
ATOM 766 O O . THR A 1 98 ? 27.152 0.566 -20.791 1.00 65.38 98 THR A O 1
ATOM 769 N N . CYS A 1 99 ? 27.339 -0.266 -18.710 1.00 65.12 99 CYS A N 1
ATOM 770 C CA . CYS A 1 99 ? 28.789 -0.093 -18.627 1.00 65.12 99 CYS A CA 1
ATOM 771 C C . CYS A 1 99 ? 29.547 -1.165 -19.428 1.00 65.12 99 CYS A C 1
ATOM 773 O O . CYS A 1 99 ? 30.660 -0.912 -19.882 1.00 65.12 99 CYS A O 1
ATOM 775 N N . GLU A 1 100 ? 28.948 -2.342 -19.625 1.00 72.62 1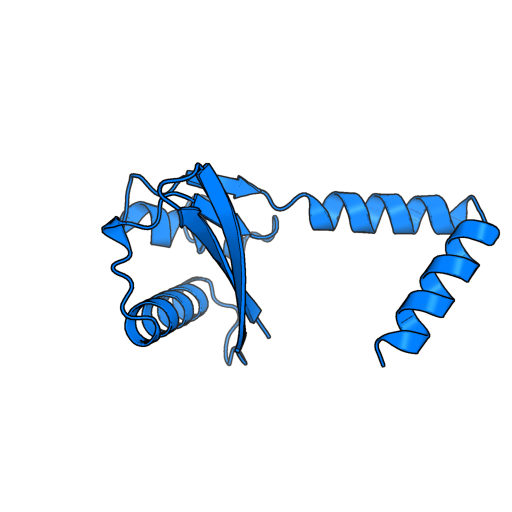00 GLU A N 1
ATOM 776 C CA . GLU A 1 100 ? 29.565 -3.471 -20.333 1.00 72.62 100 GLU A CA 1
ATOM 777 C C . GLU A 1 100 ? 29.202 -3.529 -21.827 1.00 72.62 100 GLU A C 1
ATOM 779 O O . GLU A 1 100 ? 29.978 -4.047 -22.630 1.00 72.62 100 GLU A O 1
ATOM 784 N N . SER A 1 101 ? 28.046 -2.985 -22.225 1.00 74.75 101 SER A N 1
ATOM 785 C CA . SER A 1 101 ? 27.549 -3.031 -23.604 1.00 74.75 101 SER A CA 1
ATOM 786 C C . SER A 1 101 ? 27.085 -1.658 -24.118 1.00 74.75 101 SER A C 1
ATOM 788 O O . SER A 1 101 ? 25.999 -1.184 -23.760 1.00 74.75 101 SER A O 1
ATOM 790 N N . PRO A 1 102 ? 27.840 -1.037 -25.046 1.00 73.62 102 PRO A N 1
ATOM 791 C CA . PRO A 1 102 ? 27.483 0.250 -25.650 1.00 73.62 102 PRO A CA 1
ATOM 792 C C . PRO A 1 102 ? 26.135 0.243 -26.390 1.00 73.62 102 PRO A C 1
ATOM 794 O O . PRO A 1 102 ? 25.431 1.252 -26.415 1.00 73.62 102 PRO A O 1
ATOM 797 N N . SER A 1 103 ? 25.738 -0.896 -26.970 1.00 73.56 103 SER A N 1
ATOM 798 C CA . SER A 1 103 ? 24.447 -1.041 -27.658 1.00 73.56 103 SER A CA 1
ATOM 799 C C . SER A 1 103 ? 23.261 -0.958 -26.696 1.00 73.56 103 SER A C 1
ATOM 801 O O . SER A 1 103 ? 22.242 -0.354 -27.028 1.00 73.56 103 SER A O 1
ATOM 803 N N . VAL A 1 104 ? 23.404 -1.515 -25.489 1.00 71.19 104 VAL A N 1
ATOM 804 C CA . VAL A 1 104 ? 22.379 -1.447 -24.435 1.00 71.19 104 VAL A CA 1
ATOM 805 C C . VAL A 1 104 ? 22.273 -0.019 -23.893 1.00 71.19 104 VAL A C 1
ATOM 807 O O . VAL A 1 104 ? 21.165 0.482 -23.708 1.00 71.19 104 VAL A O 1
ATOM 810 N N . ALA A 1 105 ? 23.404 0.679 -23.737 1.00 67.19 105 ALA A N 1
ATOM 811 C CA . ALA A 1 105 ? 23.428 2.086 -23.332 1.00 67.19 105 ALA A CA 1
ATOM 812 C C . ALA A 1 105 ? 22.726 3.004 -24.344 1.00 67.19 105 ALA A C 1
ATOM 814 O O . ALA A 1 105 ? 21.931 3.861 -23.959 1.00 67.19 105 ALA A O 1
ATOM 815 N N . SER A 1 106 ? 22.964 2.795 -25.641 1.00 69.50 106 SER A N 1
ATOM 816 C CA . SER A 1 106 ? 22.329 3.591 -26.6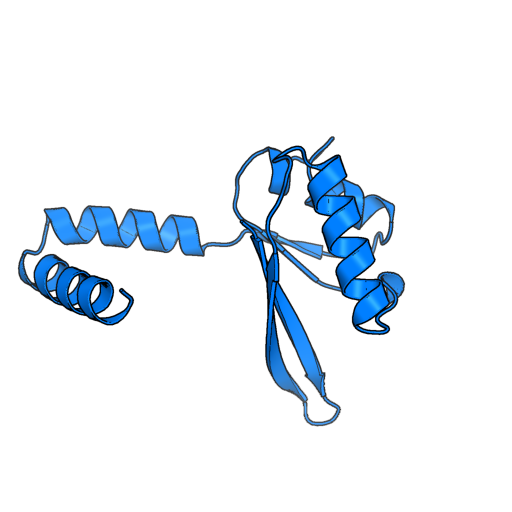94 1.00 69.50 106 SER A CA 1
ATOM 817 C C . SER A 1 106 ? 20.809 3.393 -26.741 1.00 69.50 106 SER A C 1
ATOM 819 O O . SER A 1 106 ? 20.079 4.378 -26.822 1.00 69.50 106 SER A O 1
ATOM 821 N N . ALA A 1 107 ? 20.319 2.154 -26.616 1.00 69.81 107 ALA A N 1
ATOM 822 C CA . ALA A 1 107 ? 18.883 1.864 -26.592 1.00 69.81 107 ALA A CA 1
ATOM 823 C C . ALA A 1 107 ? 18.173 2.469 -25.362 1.00 69.81 107 ALA A C 1
ATOM 825 O O . ALA A 1 107 ? 17.082 3.033 -25.479 1.00 69.81 107 ALA A O 1
ATOM 826 N N . LEU A 1 108 ? 18.808 2.406 -24.187 1.00 67.81 108 LEU A N 1
ATOM 827 C CA . LEU A 1 108 ? 18.285 3.012 -22.958 1.00 67.81 108 LEU A CA 1
ATOM 828 C C . LEU A 1 108 ? 18.232 4.542 -23.038 1.00 67.81 108 LEU A C 1
ATOM 830 O O . LEU A 1 108 ? 17.248 5.132 -22.596 1.00 67.81 108 LEU A O 1
ATOM 834 N N . ASN A 1 109 ? 19.243 5.182 -23.631 1.00 67.25 109 ASN A N 1
ATOM 835 C CA . ASN A 1 109 ? 19.258 6.637 -23.801 1.00 67.25 109 ASN A CA 1
ATOM 836 C C . ASN A 1 109 ? 18.161 7.122 -24.757 1.00 67.25 109 ASN A C 1
ATOM 838 O O . ASN A 1 109 ? 17.443 8.050 -24.409 1.00 67.25 109 ASN A O 1
ATOM 842 N N . ILE A 1 110 ? 17.940 6.435 -25.885 1.00 70.56 110 ILE A N 1
ATOM 843 C CA . ILE A 1 110 ? 16.831 6.754 -26.806 1.00 70.56 110 ILE A CA 1
ATOM 844 C C . ILE A 1 110 ? 15.483 6.674 -26.080 1.00 70.56 110 ILE A C 1
ATOM 846 O O . ILE A 1 110 ? 14.609 7.511 -26.277 1.00 70.56 110 ILE A O 1
ATOM 850 N N . THR A 1 111 ? 15.317 5.682 -25.204 1.00 59.84 111 THR A N 1
ATOM 851 C CA . THR A 1 111 ? 14.075 5.521 -24.439 1.00 59.84 111 THR A CA 1
ATOM 852 C C . THR A 1 111 ? 13.895 6.645 -23.411 1.00 59.84 111 THR A C 1
ATOM 854 O O . THR A 1 111 ? 12.779 7.122 -23.226 1.00 59.84 111 THR A O 1
ATOM 857 N N . LYS A 1 112 ? 14.979 7.114 -22.776 1.00 58.38 112 LYS A N 1
ATOM 858 C CA . LYS A 1 112 ? 14.952 8.275 -21.868 1.00 58.38 112 LYS A CA 1
ATOM 859 C C . LYS A 1 112 ? 14.608 9.578 -22.592 1.00 58.38 112 LYS A C 1
ATOM 861 O O . LYS A 1 112 ? 13.844 10.365 -22.045 1.00 58.38 112 LYS A O 1
ATOM 866 N N . ASP A 1 113 ? 15.114 9.766 -23.808 1.00 63.19 113 ASP A N 1
ATOM 867 C CA . ASP A 1 113 ? 14.861 10.963 -24.621 1.00 63.19 113 ASP A CA 1
ATOM 868 C C . ASP A 1 113 ? 13.414 11.046 -25.138 1.00 63.19 113 ASP A C 1
ATOM 870 O O . ASP A 1 113 ? 12.945 12.129 -25.460 1.00 63.19 113 ASP A O 1
ATOM 874 N N . ILE A 1 114 ? 12.693 9.921 -25.204 1.00 60.28 114 ILE A N 1
ATOM 875 C CA . ILE A 1 114 ? 11.278 9.870 -25.620 1.00 60.28 114 ILE A CA 1
ATOM 876 C C . ILE A 1 114 ? 10.320 10.154 -24.446 1.00 60.28 114 ILE A C 1
ATOM 878 O O . ILE A 1 114 ? 9.163 10.508 -24.659 1.00 60.28 114 ILE A O 1
ATOM 882 N N . ILE A 1 115 ? 10.779 9.967 -2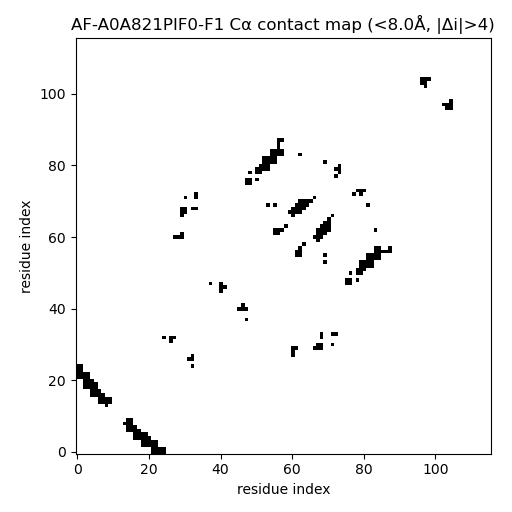3.205 1.00 46.19 115 ILE A N 1
ATOM 883 C CA . ILE A 1 115 ? 9.961 10.122 -21.989 1.00 46.19 115 ILE A CA 1
ATOM 884 C C . ILE A 1 115 ? 10.015 11.568 -21.438 1.00 46.19 115 ILE A C 1
ATOM 886 O O . ILE A 1 115 ? 9.223 11.917 -20.560 1.00 46.19 115 ILE A O 1
ATOM 890 N N . HIS A 1 116 ? 10.894 12.420 -21.976 1.00 39.31 116 HIS A N 1
ATOM 891 C CA . HIS A 1 116 ? 10.957 13.865 -21.717 1.00 39.31 116 HIS A CA 1
ATOM 892 C C . HIS A 1 116 ? 10.354 14.683 -22.863 1.00 39.31 116 HIS A C 1
ATOM 894 O O . HIS A 1 116 ? 9.831 15.780 -22.553 1.00 39.31 116 HIS A O 1
#

Mean predicted aligned error: 8.78 Å